Protein AF-A0A1X7SI15-F1 (afdb_monomer_lite)

Structure (mmCIF, N/CA/C/O backbone):
data_AF-A0A1X7SI15-F1
#
_entry.id   AF-A0A1X7SI15-F1
#
loop_
_atom_site.group_PDB
_atom_site.id
_atom_site.type_symbol
_atom_site.label_atom_id
_atom_site.label_alt_id
_atom_site.label_comp_id
_atom_site.label_asym_id
_atom_site.label_entity_id
_atom_site.label_seq_id
_atom_site.pdbx_PDB_ins_code
_atom_site.Cartn_x
_atom_site.Cartn_y
_atom_site.Cartn_z
_atom_site.occupancy
_atom_site.B_iso_or_equiv
_atom_site.auth_seq_id
_atom_site.auth_comp_id
_atom_site.auth_asym_id
_atom_site.auth_atom_id
_atom_site.pdbx_PDB_model_num
ATOM 1 N N . MET A 1 1 ? -15.887 -53.568 22.094 1.00 53.19 1 MET A N 1
ATOM 2 C CA . MET A 1 1 ? -15.795 -52.871 20.794 1.00 53.19 1 MET A CA 1
ATOM 3 C C . MET A 1 1 ? -15.790 -51.381 21.093 1.00 53.19 1 MET A C 1
ATOM 5 O O . MET A 1 1 ? -16.825 -50.857 21.472 1.00 53.19 1 MET A O 1
ATOM 9 N N . VAL A 1 2 ? -14.622 -50.739 21.075 1.00 49.12 2 VAL A N 1
ATOM 10 C CA . VAL A 1 2 ? -14.487 -49.304 21.375 1.00 49.12 2 VAL A CA 1
ATOM 11 C C . VAL A 1 2 ? -14.374 -48.586 20.036 1.00 49.12 2 VAL A C 1
ATOM 13 O O . VAL A 1 2 ? -13.394 -48.786 19.322 1.00 49.12 2 VAL A O 1
ATOM 16 N N . LEU A 1 3 ? -15.400 -47.820 19.658 1.00 54.59 3 LEU A N 1
ATOM 17 C CA . LEU A 1 3 ? -15.343 -46.956 18.481 1.00 54.59 3 LEU A CA 1
ATOM 18 C C . LEU A 1 3 ? -14.453 -45.754 18.817 1.00 54.59 3 LEU A C 1
ATOM 20 O O . LEU A 1 3 ? -14.861 -44.853 19.546 1.00 54.59 3 LEU A O 1
ATOM 24 N N . VAL A 1 4 ? -13.228 -45.752 18.297 1.00 57.69 4 VAL A N 1
ATOM 25 C CA . VAL A 1 4 ? -12.350 -44.580 18.334 1.00 57.69 4 VAL A CA 1
ATOM 26 C C . VAL A 1 4 ? -12.780 -43.663 17.193 1.00 57.69 4 VAL A C 1
ATOM 28 O O . VAL A 1 4 ? -12.435 -43.894 16.035 1.00 57.69 4 VAL A O 1
ATOM 31 N N . ILE A 1 5 ? -13.588 -42.652 17.507 1.00 60.69 5 ILE A N 1
ATOM 32 C CA . ILE A 1 5 ? -13.949 -41.600 16.556 1.00 60.69 5 ILE A CA 1
ATOM 33 C C . ILE A 1 5 ? -12.750 -40.655 16.477 1.00 60.69 5 ILE A C 1
ATOM 35 O O . ILE A 1 5 ? -12.545 -39.810 17.347 1.00 60.69 5 ILE A O 1
ATOM 39 N N . TRP A 1 6 ? -11.925 -40.837 15.449 1.00 54.09 6 TRP A N 1
ATOM 40 C CA . TRP A 1 6 ? -10.871 -39.893 15.102 1.00 54.09 6 TRP A CA 1
ATOM 41 C C . TRP A 1 6 ? -11.526 -38.619 14.568 1.00 54.09 6 TRP A C 1
ATOM 43 O O . TRP A 1 6 ? -11.889 -38.532 13.397 1.00 54.09 6 TRP A O 1
ATOM 53 N N . LEU A 1 7 ? -11.704 -37.628 15.440 1.00 54.78 7 LEU A N 1
ATOM 54 C CA . LEU A 1 7 ? -11.962 -36.261 15.010 1.00 54.78 7 LEU A CA 1
ATOM 55 C C . LEU A 1 7 ? -10.678 -35.764 14.343 1.00 54.78 7 LEU A C 1
ATOM 57 O O . LEU A 1 7 ? -9.715 -35.400 15.017 1.00 54.78 7 LEU A O 1
ATOM 61 N N . LEU A 1 8 ? -10.657 -35.792 13.010 1.00 50.19 8 LEU A N 1
ATOM 62 C CA . LEU A 1 8 ? -9.729 -35.000 12.213 1.00 50.19 8 LEU A CA 1
ATOM 63 C C . LEU A 1 8 ? -10.006 -33.534 12.557 1.00 50.19 8 LEU A C 1
ATOM 65 O O . LEU A 1 8 ? -10.837 -32.880 11.933 1.00 50.19 8 LEU A O 1
ATOM 69 N N . SER A 1 9 ? -9.349 -33.034 13.601 1.00 52.88 9 SER A N 1
ATOM 70 C CA . SER A 1 9 ? -9.156 -31.605 13.780 1.00 52.88 9 SER A CA 1
ATOM 71 C C . SER A 1 9 ? -8.358 -31.162 12.565 1.00 52.88 9 SER A C 1
ATOM 73 O O . SER A 1 9 ? -7.143 -31.367 12.495 1.00 52.88 9 SER A O 1
ATOM 75 N N . ALA A 1 10 ? -9.060 -30.652 11.554 1.00 54.31 10 ALA A N 1
ATOM 76 C CA . ALA A 1 10 ? -8.433 -29.847 10.535 1.00 54.31 10 ALA A CA 1
ATOM 77 C C . ALA A 1 10 ? -7.732 -28.730 11.301 1.00 54.31 10 ALA A C 1
ATOM 79 O O . ALA A 1 10 ? -8.366 -27.821 11.836 1.00 54.31 10 ALA A O 1
ATOM 80 N N . SER A 1 11 ? -6.409 -28.837 11.405 1.00 55.00 11 SER A N 1
ATOM 81 C CA . SER A 1 11 ? -5.576 -27.674 11.640 1.0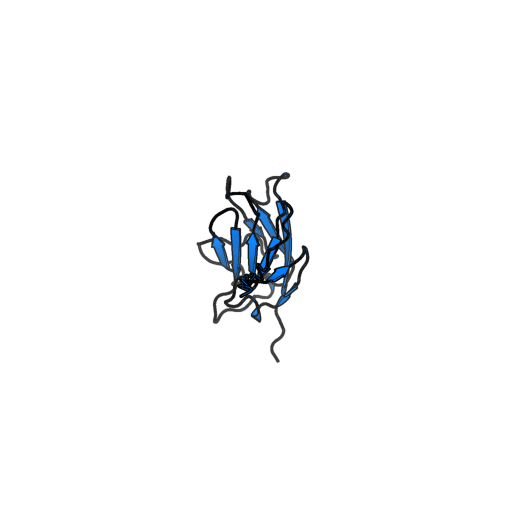0 55.00 11 SER A CA 1
ATOM 82 C C . SER A 1 11 ? -5.729 -26.842 10.378 1.00 55.00 11 SER A C 1
ATOM 84 O O . SER A 1 11 ? -4.902 -26.907 9.472 1.00 55.00 11 SER A O 1
ATOM 86 N N . GLU A 1 12 ? -6.852 -26.135 10.268 1.00 46.03 12 GLU A N 1
ATOM 87 C CA . GLU A 1 12 ? -6.946 -24.970 9.421 1.00 46.03 12 GLU A CA 1
ATOM 88 C C . GLU A 1 12 ? -5.816 -24.088 9.945 1.00 46.03 12 GLU A C 1
ATOM 90 O O . GLU A 1 12 ? -5.934 -23.437 10.985 1.00 46.03 12 GLU A O 1
ATOM 95 N N . VAL A 1 13 ? -4.667 -24.119 9.271 1.00 41.00 13 VAL A N 1
ATOM 96 C CA . VAL A 1 13 ? -3.714 -23.021 9.327 1.00 41.00 13 VAL A CA 1
ATOM 97 C C . VAL A 1 13 ? -4.451 -21.868 8.663 1.00 41.00 13 VAL A C 1
ATOM 99 O O . VAL A 1 13 ? -4.190 -21.497 7.521 1.00 41.00 13 VAL A O 1
ATOM 102 N N . ILE A 1 14 ? -5.446 -21.324 9.361 1.00 48.94 14 ILE A N 1
ATOM 103 C CA . ILE A 1 14 ? -5.933 -20.003 9.073 1.00 48.94 14 ILE A CA 1
ATOM 104 C C . ILE A 1 14 ? -4.700 -19.182 9.395 1.00 48.94 14 ILE A C 1
ATOM 106 O O . ILE A 1 14 ? -4.282 -19.082 10.548 1.00 48.94 14 ILE A O 1
ATOM 110 N N . SER A 1 15 ? -4.053 -18.677 8.351 1.00 51.72 15 SER A N 1
ATOM 111 C CA . SER A 1 15 ? -3.092 -17.586 8.418 1.00 51.72 15 SER A CA 1
ATOM 112 C C . SER A 1 15 ? -3.835 -16.363 8.971 1.00 51.72 15 SER A C 1
ATOM 114 O O . SER A 1 15 ? -4.125 -15.410 8.243 1.00 51.72 15 SER A O 1
ATOM 116 N N . GLN A 1 16 ? -4.321 -16.464 10.206 1.00 64.00 16 GLN A N 1
ATOM 117 C CA . GLN A 1 16 ? -5.307 -15.577 10.773 1.00 64.00 16 GLN A CA 1
ATOM 118 C C . GLN A 1 16 ? -4.508 -14.358 11.180 1.00 64.00 16 GLN A C 1
ATOM 120 O O . GLN A 1 16 ? -3.859 -14.317 12.225 1.00 64.00 16 GLN A O 1
ATOM 125 N N . CYS A 1 17 ? -4.475 -13.398 10.256 1.00 74.69 17 CYS A N 1
ATOM 126 C CA . CYS A 1 17 ? -4.016 -12.051 10.530 1.00 74.69 17 CYS A CA 1
ATOM 127 C C . CYS A 1 17 ? -4.654 -11.587 11.837 1.00 74.69 17 CYS A C 1
ATOM 129 O O . CYS A 1 17 ? -5.783 -12.003 12.118 1.00 74.69 17 CYS A O 1
ATOM 131 N N . PRO A 1 18 ? -3.907 -10.823 12.652 1.00 68.62 18 PRO A N 1
ATOM 132 C CA . PRO A 1 18 ? -4.145 -10.680 14.079 1.00 68.62 18 PRO A CA 1
ATOM 133 C C . PRO A 1 18 ? -5.642 -10.626 14.423 1.00 68.62 18 PRO A C 1
ATOM 135 O O . PRO A 1 18 ? -6.355 -9.786 13.873 1.00 68.62 18 PRO A O 1
ATOM 138 N N . PRO A 1 19 ? -6.131 -11.507 15.320 1.00 58.28 19 PRO A N 1
ATOM 139 C CA . PRO A 1 19 ? -7.556 -11.621 15.644 1.00 58.28 19 PRO A CA 1
ATOM 140 C C . PRO A 1 19 ? -8.119 -10.366 16.332 1.00 58.28 19 PRO A C 1
ATOM 142 O O . PRO A 1 19 ? -9.327 -10.251 16.526 1.00 58.28 19 PRO A O 1
ATOM 145 N N . SER A 1 20 ? -7.253 -9.421 16.708 1.00 53.59 20 SER A N 1
ATOM 146 C CA . SER A 1 20 ? -7.599 -8.175 17.377 1.00 53.59 20 SER A CA 1
ATOM 147 C C . SER A 1 20 ? -7.724 -7.027 16.371 1.00 53.59 20 SER A C 1
ATOM 149 O O . SER A 1 20 ? -6.716 -6.436 15.991 1.00 53.59 20 SER A O 1
ATOM 151 N N . SER A 1 21 ? -8.956 -6.726 15.950 1.00 60.38 21 SER A N 1
ATOM 152 C CA . SER A 1 21 ? -9.454 -5.366 15.648 1.00 60.38 21 SER A CA 1
ATOM 153 C C . SER A 1 21 ? -8.408 -4.336 15.177 1.00 60.38 21 SER A C 1
ATOM 155 O O . SER A 1 21 ? -8.204 -3.313 15.831 1.00 60.38 21 SER A O 1
ATOM 157 N N . GLY A 1 22 ? -7.719 -4.609 14.071 1.00 82.38 22 GLY A N 1
ATOM 158 C CA . GLY A 1 22 ? -6.593 -3.787 13.646 1.00 82.38 22 GLY A CA 1
ATOM 159 C C . GLY A 1 22 ? -6.364 -3.842 12.149 1.00 82.38 22 GLY A C 1
ATOM 160 O O . GLY A 1 22 ? -6.646 -4.845 11.490 1.00 82.38 22 GLY A O 1
ATOM 161 N N . ILE A 1 23 ? -5.858 -2.733 11.619 1.00 92.44 23 ILE A N 1
ATOM 162 C CA . ILE A 1 23 ? -5.347 -2.660 10.257 1.00 92.44 23 ILE A CA 1
ATOM 163 C C . ILE A 1 23 ? -4.079 -3.517 10.153 1.00 92.44 23 ILE A C 1
ATOM 165 O O . ILE A 1 23 ? -3.236 -3.510 11.052 1.00 92.44 23 ILE A O 1
ATOM 169 N N . TYR A 1 24 ? -3.942 -4.279 9.074 1.00 93.25 24 TYR A N 1
ATOM 170 C CA . TYR A 1 24 ? -2.798 -5.162 8.867 1.00 93.25 24 TYR A CA 1
ATOM 171 C C . TYR A 1 24 ? -2.358 -5.173 7.408 1.00 93.25 24 TYR A C 1
ATOM 173 O O . TYR A 1 24 ? -3.140 -4.902 6.494 1.00 93.25 24 TYR A O 1
ATOM 181 N N . LEU A 1 25 ? -1.092 -5.533 7.209 1.00 96.00 25 LEU A N 1
ATOM 182 C CA . LEU A 1 25 ? -0.548 -5.857 5.901 1.00 96.00 25 LEU A CA 1
ATOM 183 C C . LEU A 1 25 ? -0.635 -7.363 5.681 1.00 96.00 25 LEU A C 1
ATOM 185 O O . LEU A 1 25 ? -0.331 -8.141 6.587 1.00 96.00 25 LEU A O 1
ATOM 189 N N . ARG A 1 26 ? -1.005 -7.788 4.477 1.00 95.50 26 ARG A N 1
ATOM 190 C CA . ARG A 1 26 ? -0.983 -9.196 4.077 1.00 95.50 26 ARG A CA 1
ATOM 191 C C . ARG A 1 26 ? -0.364 -9.345 2.706 1.00 95.50 26 ARG A C 1
ATOM 193 O O . ARG A 1 26 ? -0.738 -8.657 1.765 1.00 95.50 26 ARG A O 1
ATOM 200 N N . HIS A 1 27 ? 0.563 -10.276 2.580 1.00 95.94 27 HIS A N 1
ATOM 201 C CA . HIS A 1 27 ? 1.212 -10.582 1.320 1.00 95.94 27 HIS A CA 1
ATOM 202 C C . HIS A 1 27 ? 1.411 -12.089 1.205 1.00 95.94 27 HIS A C 1
ATOM 204 O O . HIS A 1 27 ? 1.929 -12.726 2.120 1.00 95.94 27 HIS A O 1
ATOM 210 N N . ASN A 1 28 ? 0.959 -12.657 0.085 1.00 93.75 28 ASN A N 1
ATOM 211 C CA . ASN A 1 28 ? 1.029 -14.093 -0.196 1.00 93.75 28 ASN A CA 1
ATOM 212 C C . ASN A 1 28 ? 0.515 -14.979 0.963 1.00 93.75 28 ASN A C 1
ATOM 214 O O . ASN A 1 28 ? 1.165 -15.930 1.386 1.00 93.75 28 ASN A O 1
ATOM 218 N N . GLY A 1 29 ? -0.632 -14.608 1.539 1.00 90.56 29 GLY A N 1
ATOM 219 C CA . GLY A 1 29 ? -1.240 -15.310 2.673 1.00 90.56 29 GLY A CA 1
ATOM 220 C C . GLY A 1 29 ? -0.683 -14.920 4.046 1.00 90.56 29 GLY A C 1
ATOM 221 O O . GLY A 1 29 ? -1.441 -14.959 5.011 1.00 90.56 29 GLY A O 1
ATOM 222 N N . THR A 1 30 ? 0.565 -14.459 4.131 1.00 91.44 30 THR A N 1
ATOM 223 C CA . THR A 1 30 ? 1.245 -14.086 5.382 1.00 91.44 30 THR A CA 1
ATOM 224 C C . THR A 1 30 ? 0.916 -12.660 5.805 1.00 91.44 30 THR A C 1
ATOM 226 O O . THR A 1 30 ? 0.835 -11.758 4.974 1.00 91.44 30 THR A O 1
ATOM 229 N N . CYS A 1 31 ? 0.746 -12.445 7.105 1.00 92.06 31 CYS A N 1
ATOM 230 C CA . CYS A 1 31 ? 0.431 -11.143 7.683 1.00 92.06 31 CYS A CA 1
ATOM 231 C C . CYS A 1 31 ? 1.700 -10.498 8.241 1.00 92.06 31 CYS A C 1
ATOM 233 O O . CYS A 1 31 ? 2.555 -11.183 8.802 1.00 92.06 31 CYS A O 1
ATOM 235 N N . TYR A 1 32 ? 1.810 -9.185 8.097 1.00 92.56 32 TYR A N 1
ATOM 236 C CA . TYR A 1 32 ? 3.014 -8.432 8.414 1.00 92.56 32 TYR A CA 1
ATOM 237 C C . TYR A 1 32 ? 2.691 -7.276 9.367 1.00 92.56 32 TYR A C 1
ATOM 239 O O . TYR A 1 32 ? 1.634 -6.648 9.230 1.00 92.56 32 TYR A O 1
ATOM 247 N N . PRO A 1 33 ? 3.578 -6.982 10.336 1.00 91.19 33 PRO A N 1
ATOM 248 C CA . PRO A 1 33 ? 3.400 -5.851 11.236 1.00 91.19 33 PRO A CA 1
ATOM 249 C C . PRO A 1 33 ? 3.589 -4.514 10.507 1.00 91.19 33 PRO A C 1
ATOM 251 O O . PRO A 1 33 ? 4.138 -4.447 9.402 1.00 91.19 33 PRO A O 1
ATOM 254 N N . ASN A 1 34 ? 3.168 -3.435 11.164 1.00 94.75 34 ASN A N 1
ATOM 255 C CA . ASN A 1 34 ? 3.428 -2.069 10.721 1.00 94.75 34 ASN A CA 1
ATOM 256 C C . ASN A 1 34 ? 4.936 -1.831 10.520 1.00 94.75 34 ASN A C 1
ATOM 258 O O . ASN A 1 34 ? 5.744 -2.231 11.357 1.00 94.75 34 ASN A O 1
ATOM 262 N N . GLY A 1 35 ? 5.308 -1.168 9.428 1.00 94.75 35 GLY A N 1
ATOM 263 C CA . GLY A 1 35 ? 6.698 -0.845 9.117 1.00 94.75 35 GLY A CA 1
ATOM 264 C C . GLY A 1 35 ? 7.453 -1.934 8.347 1.00 94.75 35 GLY A C 1
ATOM 265 O O . GLY A 1 35 ? 8.674 -1.861 8.240 1.00 94.75 35 GLY A O 1
ATOM 266 N N . SER A 1 36 ? 6.764 -2.958 7.835 1.00 96.56 36 SER A N 1
ATOM 267 C CA . SER A 1 36 ? 7.406 -4.079 7.130 1.00 96.56 36 SER A CA 1
ATOM 268 C C . SER A 1 36 ? 7.961 -3.691 5.755 1.00 96.56 36 SER A C 1
ATOM 270 O O . SER A 1 36 ? 7.454 -2.777 5.107 1.00 96.56 36 SER A O 1
ATOM 272 N N . TYR A 1 37 ? 8.982 -4.422 5.298 1.00 97.62 37 TYR A N 1
ATOM 273 C CA . TYR A 1 37 ? 9.734 -4.144 4.071 1.00 97.62 37 TYR A CA 1
ATOM 274 C C . TYR A 1 37 ? 9.402 -5.147 2.965 1.00 97.62 37 TYR A C 1
ATOM 276 O O . TYR A 1 37 ? 9.427 -6.358 3.190 1.00 97.62 37 TYR A O 1
ATOM 284 N N . PHE A 1 38 ? 9.165 -4.642 1.757 1.00 97.88 38 PHE A N 1
ATOM 285 C CA . PHE A 1 38 ? 8.801 -5.428 0.585 1.00 97.88 38 PHE A CA 1
ATOM 286 C C . PHE A 1 38 ? 9.646 -4.989 -0.614 1.00 97.88 38 PHE A C 1
ATOM 288 O O . PHE A 1 38 ? 9.531 -3.847 -1.059 1.00 97.88 38 PHE A O 1
ATOM 295 N N . PRO A 1 39 ? 10.505 -5.858 -1.165 1.00 96.62 39 PRO A N 1
ATOM 296 C CA . PRO A 1 39 ? 11.182 -5.529 -2.408 1.00 96.62 39 PRO A CA 1
ATOM 297 C C . PRO A 1 39 ? 10.169 -5.473 -3.565 1.00 96.62 39 PRO A C 1
ATOM 299 O O . PRO A 1 39 ? 9.226 -6.260 -3.620 1.00 96.62 39 PRO A O 1
ATOM 302 N N . ASP A 1 40 ? 10.384 -4.585 -4.536 1.00 95.69 40 ASP A N 1
ATOM 303 C CA . ASP A 1 40 ? 9.515 -4.394 -5.710 1.00 95.69 40 ASP A CA 1
ATOM 304 C C . ASP A 1 40 ? 9.183 -5.709 -6.436 1.00 95.69 40 ASP A C 1
ATOM 306 O O . ASP A 1 40 ? 8.098 -5.886 -6.988 1.00 95.69 40 ASP A O 1
ATOM 310 N N . ASN A 1 41 ? 10.130 -6.647 -6.445 1.00 95.44 41 ASN A N 1
ATOM 311 C CA . ASN A 1 41 ? 9.980 -7.940 -7.089 1.00 95.44 41 ASN A CA 1
ATOM 312 C C . ASN A 1 41 ? 9.074 -8.917 -6.325 1.00 95.44 41 ASN A C 1
ATOM 314 O O . ASN A 1 41 ? 8.573 -9.839 -6.961 1.00 95.44 41 ASN A O 1
ATOM 318 N N . SER A 1 42 ? 8.846 -8.744 -5.017 1.00 96.38 42 SER A N 1
ATOM 319 C CA . SER A 1 42 ? 7.878 -9.572 -4.286 1.00 96.38 42 SER A CA 1
ATOM 320 C C . SER A 1 42 ? 6.453 -9.133 -4.585 1.00 96.38 42 SER A C 1
ATOM 322 O O . SER A 1 42 ? 5.573 -9.981 -4.679 1.00 96.38 42 SER A O 1
ATOM 324 N N . ILE A 1 43 ? 6.233 -7.831 -4.807 1.00 97.19 43 ILE A N 1
ATOM 325 C CA . ILE A 1 43 ? 4.900 -7.282 -5.088 1.00 97.19 43 ILE A CA 1
ATOM 326 C C . ILE A 1 43 ? 4.534 -7.226 -6.584 1.00 97.19 43 ILE A C 1
ATOM 328 O O . ILE A 1 43 ? 3.575 -6.566 -6.991 1.00 97.19 43 ILE A O 1
ATOM 332 N N . ARG A 1 44 ? 5.336 -7.891 -7.423 1.00 96.38 44 ARG A N 1
ATOM 333 C CA . ARG A 1 44 ? 5.203 -7.912 -8.881 1.00 96.38 44 ARG A CA 1
ATOM 334 C C . ARG A 1 44 ? 5.043 -9.354 -9.386 1.00 96.38 44 ARG A C 1
ATOM 336 O O . ARG A 1 44 ? 6.051 -10.052 -9.488 1.00 96.38 44 ARG A O 1
ATOM 343 N N . PRO A 1 45 ? 3.838 -9.808 -9.776 1.00 94.00 45 PRO A N 1
ATOM 344 C CA . PRO A 1 45 ? 2.540 -9.124 -9.699 1.00 94.00 45 PRO A CA 1
ATOM 345 C C . PRO A 1 45 ? 1.791 -9.356 -8.376 1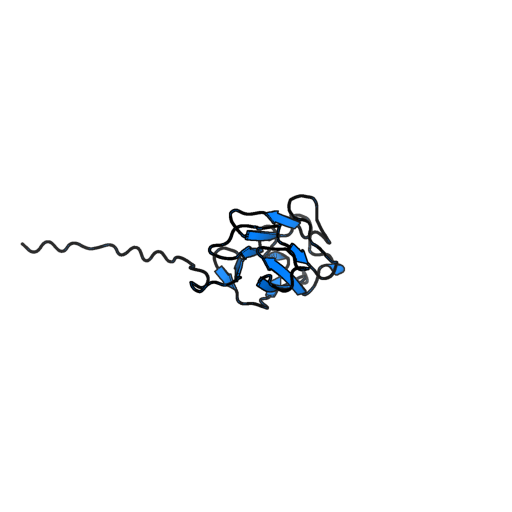.00 94.00 45 PRO A C 1
ATOM 347 O O . PRO A 1 45 ? 0.663 -8.898 -8.237 1.00 94.00 45 PRO A O 1
ATOM 350 N N . THR A 1 46 ? 2.358 -10.116 -7.434 1.00 97.25 46 THR A N 1
ATOM 351 C CA . THR A 1 46 ? 1.642 -10.569 -6.233 1.00 97.25 46 THR A CA 1
ATOM 352 C C . THR A 1 46 ? 1.298 -9.393 -5.313 1.00 97.25 46 THR A C 1
ATOM 354 O O . THR A 1 46 ? 2.209 -8.795 -4.758 1.00 97.25 46 THR A O 1
ATOM 357 N N . PRO A 1 47 ? 0.026 -9.055 -5.063 1.00 97.69 47 PRO A N 1
ATOM 358 C CA . PRO A 1 47 ? -0.283 -7.826 -4.339 1.00 97.69 47 PRO A CA 1
ATOM 359 C C . PRO A 1 47 ? 0.144 -7.824 -2.866 1.00 97.6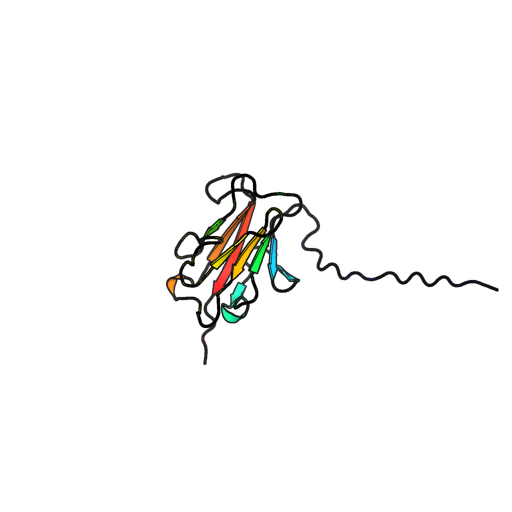9 47 PRO A C 1
ATOM 361 O O . PRO A 1 47 ? 0.140 -8.853 -2.182 1.00 97.69 47 PRO A O 1
ATOM 364 N N . LEU A 1 48 ? 0.486 -6.638 -2.369 1.00 98.31 48 LEU A N 1
ATOM 365 C CA . LEU A 1 48 ? 0.551 -6.311 -0.950 1.00 98.31 48 LEU A CA 1
ATOM 366 C C . LEU A 1 48 ? -0.794 -5.717 -0.539 1.00 98.31 48 LEU A C 1
ATOM 368 O O . LEU A 1 48 ? -1.163 -4.623 -0.959 1.00 98.31 48 LEU A O 1
ATOM 372 N N . GLN A 1 49 ? -1.528 -6.450 0.282 1.00 97.19 49 GLN A N 1
ATOM 373 C CA . GLN A 1 49 ? -2.837 -6.055 0.776 1.00 97.19 49 GLN A CA 1
ATOM 374 C C . GLN A 1 49 ? -2.686 -5.249 2.060 1.00 97.19 49 GLN A C 1
ATOM 376 O O . GLN A 1 49 ? -1.875 -5.583 2.923 1.00 97.19 49 GLN A O 1
ATOM 381 N N . CYS A 1 50 ? -3.517 -4.232 2.205 1.00 96.56 50 CYS A N 1
ATOM 382 C CA . CYS A 1 50 ? -3.798 -3.547 3.449 1.00 96.56 50 CYS A CA 1
ATOM 383 C C . CYS A 1 50 ? -5.282 -3.731 3.734 1.00 96.56 50 CYS A C 1
ATOM 385 O O . CYS A 1 50 ? -6.120 -3.419 2.888 1.00 96.56 50 CYS A O 1
ATOM 387 N N . ALA A 1 51 ? -5.612 -4.279 4.896 1.00 94.12 51 ALA A N 1
ATOM 388 C CA . ALA A 1 51 ? -6.988 -4.614 5.220 1.00 94.12 51 ALA A CA 1
ATOM 389 C C . ALA A 1 51 ? -7.317 -4.311 6.678 1.00 94.12 51 ALA A C 1
ATOM 391 O O . ALA A 1 51 ? -6.447 -4.323 7.548 1.00 94.12 51 ALA A O 1
ATOM 392 N N . LEU A 1 52 ? -8.599 -4.064 6.930 1.00 92.88 52 LEU A N 1
ATOM 393 C CA . LEU A 1 52 ? -9.165 -3.833 8.250 1.00 92.88 52 LEU A CA 1
ATOM 394 C C . LEU A 1 52 ? -10.308 -4.830 8.479 1.00 92.88 52 LEU A C 1
ATOM 396 O O . LEU A 1 52 ? -11.324 -4.806 7.783 1.00 92.88 52 LEU A O 1
ATOM 400 N N . LEU A 1 53 ? -10.128 -5.744 9.438 1.00 88.56 53 LEU A N 1
ATOM 401 C CA . LEU A 1 53 ? -11.129 -6.770 9.748 1.00 88.56 53 LEU A CA 1
ATOM 402 C C . LEU A 1 53 ? -12.405 -6.146 10.325 1.00 88.56 53 LEU A C 1
ATOM 404 O O . LEU A 1 53 ? -12.341 -5.256 11.168 1.00 88.56 53 LEU A O 1
ATOM 408 N N . GLY A 1 54 ? -13.564 -6.659 9.904 1.00 85.94 54 GLY A N 1
ATOM 409 C CA . GLY A 1 54 ? -14.869 -6.249 10.437 1.00 85.94 54 GLY A CA 1
ATOM 410 C C . GLY A 1 54 ? -15.358 -4.875 9.968 1.00 85.94 54 GLY A C 1
ATOM 411 O O . GLY A 1 54 ? -16.392 -4.418 10.445 1.00 85.94 54 GLY A O 1
ATOM 412 N N . ALA A 1 55 ? -14.650 -4.234 9.035 1.00 89.06 55 ALA A N 1
ATOM 413 C CA . ALA A 1 55 ? -15.029 -2.951 8.460 1.00 89.06 55 ALA A CA 1
ATOM 414 C C . ALA A 1 55 ? -15.306 -3.062 6.953 1.00 89.06 55 ALA A C 1
ATOM 416 O O . ALA A 1 55 ? -14.804 -3.947 6.256 1.00 89.06 55 ALA A O 1
ATOM 417 N N . THR A 1 56 ? -16.085 -2.114 6.446 1.00 91.00 56 THR A N 1
ATOM 418 C CA . THR A 1 56 ? -16.287 -1.846 5.017 1.00 91.00 56 THR A CA 1
ATOM 419 C C . THR A 1 56 ? -15.710 -0.475 4.687 1.00 91.00 56 THR A C 1
ATOM 421 O O . THR A 1 56 ? -15.642 0.373 5.574 1.00 91.00 56 THR A O 1
ATOM 424 N N . LEU A 1 57 ? -15.316 -0.235 3.434 1.00 89.31 57 LEU A N 1
ATOM 425 C CA . LEU A 1 57 ? -14.887 1.100 2.995 1.00 89.31 57 LEU A CA 1
ATOM 426 C C . LEU A 1 57 ? -16.046 2.084 3.197 1.00 89.31 57 LEU A C 1
ATOM 428 O O . LEU A 1 57 ? -17.128 1.881 2.647 1.00 89.31 57 LEU A O 1
ATOM 432 N N . ASN A 1 58 ? -15.845 3.111 4.020 1.00 75.44 58 ASN A N 1
ATOM 433 C CA . ASN A 1 58 ? -16.895 4.041 4.433 1.00 75.44 58 ASN A CA 1
ATOM 434 C C . ASN A 1 58 ? -16.480 5.470 4.084 1.00 75.44 58 ASN A C 1
ATOM 436 O O . ASN A 1 58 ? -16.093 6.243 4.951 1.00 75.44 58 ASN A O 1
ATOM 440 N N . GLY A 1 59 ? -16.493 5.791 2.791 1.00 66.94 59 GLY A N 1
ATOM 441 C CA . GLY A 1 59 ? -15.947 7.047 2.263 1.00 66.94 59 GLY A CA 1
ATOM 442 C C . GLY A 1 59 ? -14.622 6.878 1.519 1.00 66.94 59 GLY A C 1
ATOM 443 O O . GLY A 1 59 ? -14.149 7.829 0.911 1.00 66.94 59 GLY A O 1
ATOM 444 N N . GLY A 1 60 ? -14.067 5.662 1.496 1.00 83.19 60 GLY A N 1
ATOM 445 C CA . GLY A 1 60 ? -12.951 5.286 0.636 1.00 83.19 60 GLY A CA 1
ATOM 446 C C . GLY A 1 60 ? -11.865 4.542 1.396 1.00 83.19 60 GLY A C 1
ATOM 447 O O . GLY A 1 60 ? -12.129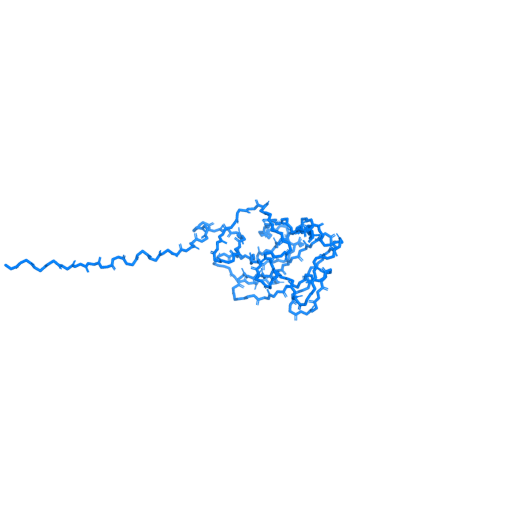 3.735 2.273 1.00 83.19 60 GLY A O 1
ATOM 448 N N . GLY A 1 61 ? -10.632 4.792 1.011 1.00 92.81 61 GLY A N 1
ATOM 449 C CA . GLY A 1 61 ? -9.419 4.215 1.557 1.00 92.81 61 GLY A CA 1
ATOM 450 C C . GLY A 1 61 ? -8.291 4.687 0.660 1.00 92.81 61 GLY A C 1
ATOM 451 O O . GLY A 1 61 ? -8.529 5.062 -0.492 1.00 92.81 61 GLY A O 1
ATOM 452 N N . GLN A 1 62 ? -7.067 4.714 1.166 1.00 96.75 62 GLN A N 1
ATOM 453 C CA . GLN A 1 62 ? -6.000 5.330 0.393 1.00 96.75 62 GLN A CA 1
ATOM 454 C C . GLN A 1 62 ? -4.652 4.686 0.645 1.00 96.75 62 GLN A C 1
ATOM 456 O O . GLN A 1 62 ? -4.264 4.463 1.788 1.00 96.75 62 GLN A O 1
ATOM 461 N N . TRP A 1 63 ? -3.914 4.472 -0.440 1.00 98.00 63 TRP A N 1
ATOM 462 C CA . TRP A 1 63 ? -2.474 4.286 -0.406 1.00 98.00 63 TRP A CA 1
ATOM 463 C C . TRP A 1 63 ? -1.789 5.582 -0.838 1.00 98.00 63 TRP A C 1
ATOM 465 O O . TRP A 1 63 ? -2.102 6.145 -1.886 1.00 98.00 63 TRP A O 1
ATOM 475 N N . ILE A 1 64 ? -0.840 6.054 -0.039 1.00 98.19 64 ILE A N 1
ATOM 476 C CA . ILE A 1 64 ? 0.019 7.197 -0.351 1.00 98.19 64 ILE A CA 1
ATOM 477 C C . ILE A 1 64 ? 1.456 6.699 -0.335 1.00 98.19 64 ILE A C 1
ATOM 479 O O . ILE A 1 64 ? 1.931 6.238 0.700 1.00 98.19 64 ILE A O 1
ATOM 483 N N . GLY A 1 65 ? 2.123 6.762 -1.482 1.00 97.88 65 GLY A N 1
ATOM 484 C CA . GLY A 1 65 ? 3.544 6.472 -1.613 1.00 97.88 65 GLY A CA 1
ATOM 485 C C . GLY A 1 65 ? 4.412 7.730 -1.528 1.00 97.88 65 GLY A C 1
ATOM 486 O O . GLY A 1 65 ? 3.894 8.835 -1.330 1.00 97.88 65 GLY A O 1
ATOM 487 N N . PRO A 1 66 ? 5.729 7.585 -1.742 1.00 97.62 66 PRO A N 1
ATOM 488 C CA . PRO A 1 66 ? 6.671 8.705 -1.720 1.00 97.62 66 PRO A CA 1
ATOM 489 C C . PRO A 1 66 ? 6.348 9.785 -2.766 1.00 97.62 66 PRO A C 1
ATOM 491 O O . PRO A 1 66 ? 6.463 10.972 -2.477 1.00 97.62 66 PRO A O 1
ATOM 494 N N . ASN A 1 67 ? 5.847 9.384 -3.940 1.00 97.81 67 ASN A N 1
ATOM 495 C CA . ASN A 1 67 ? 5.392 10.287 -5.004 1.00 97.81 67 ASN A CA 1
ATOM 496 C C . ASN A 1 67 ? 3.885 10.631 -4.926 1.00 97.81 67 ASN A C 1
ATOM 498 O O . ASN A 1 67 ? 3.254 10.963 -5.931 1.00 97.81 67 ASN A O 1
ATOM 502 N N . GLY A 1 68 ? 3.269 10.508 -3.748 1.00 97.56 68 GLY A N 1
ATOM 503 C CA . GLY A 1 68 ? 1.864 10.850 -3.515 1.00 97.56 68 GLY A CA 1
ATOM 504 C C . GLY A 1 68 ? 0.889 9.678 -3.650 1.00 97.56 68 GLY A C 1
ATOM 505 O O . GLY A 1 68 ? 1.257 8.509 -3.533 1.00 97.56 68 GLY A O 1
ATOM 506 N N . THR A 1 69 ? -0.395 9.993 -3.834 1.00 97.25 69 THR A N 1
ATOM 507 C CA . THR A 1 69 ? -1.482 9.001 -3.858 1.00 97.25 69 THR A CA 1
ATOM 508 C C . THR A 1 69 ? -1.271 7.959 -4.956 1.00 97.25 69 THR A C 1
ATOM 510 O O . THR A 1 69 ? -0.997 8.303 -6.107 1.00 97.25 69 THR A O 1
ATOM 513 N N . VAL A 1 70 ? -1.440 6.684 -4.607 1.00 97.69 70 VAL A N 1
ATOM 514 C CA . VAL A 1 70 ? -1.516 5.578 -5.565 1.00 97.69 70 VAL A CA 1
ATOM 515 C C . VAL A 1 70 ? -2.982 5.415 -5.967 1.00 97.69 70 VAL A C 1
ATOM 517 O O . VAL A 1 70 ? -3.806 5.119 -5.100 1.00 97.69 70 VAL A O 1
ATOM 520 N N . PRO A 1 71 ? -3.346 5.620 -7.242 1.00 95.69 71 PRO A N 1
ATOM 521 C CA . PRO A 1 71 ? -4.739 5.540 -7.649 1.00 95.69 71 PRO A CA 1
ATOM 522 C C . PRO A 1 71 ? -5.219 4.082 -7.641 1.00 95.69 71 PRO A C 1
ATOM 524 O O . PRO A 1 71 ? -4.534 3.190 -8.151 1.00 95.69 71 PRO A O 1
ATOM 527 N N . CYS A 1 72 ? -6.389 3.845 -7.046 1.00 94.94 72 CYS A N 1
ATOM 528 C CA . CYS A 1 72 ? -7.038 2.536 -7.029 1.00 94.94 72 CYS A CA 1
ATOM 529 C C . CYS A 1 72 ? -7.966 2.390 -8.237 1.00 94.94 72 CYS A C 1
ATOM 531 O O . CYS A 1 72 ? -8.668 3.332 -8.592 1.00 94.94 72 CYS A O 1
ATOM 533 N N . ASP A 1 73 ? -7.928 1.225 -8.883 1.00 93.81 73 ASP A N 1
ATOM 534 C CA . ASP A 1 73 ? -8.793 0.814 -10.000 1.00 93.81 73 ASP A CA 1
ATOM 535 C C . ASP A 1 73 ? -8.680 1.658 -11.291 1.00 93.81 73 ASP A C 1
ATOM 537 O O . ASP A 1 73 ? -9.288 1.328 -12.309 1.00 93.81 73 ASP A O 1
ATOM 541 N N . SER A 1 74 ? -7.853 2.709 -11.303 1.00 88.88 74 SER A N 1
ATOM 542 C CA . SER A 1 74 ? -7.593 3.533 -12.487 1.00 88.88 74 SER A CA 1
ATOM 543 C C . SER A 1 74 ? -6.148 4.044 -12.536 1.00 88.88 74 SER A C 1
ATOM 545 O O . SER A 1 74 ? -5.794 5.022 -11.881 1.00 88.88 74 SER A O 1
ATOM 547 N N . GLY A 1 75 ? -5.304 3.434 -13.367 1.00 94.69 75 GLY A N 1
ATOM 548 C CA . GLY A 1 75 ? -3.946 3.924 -13.625 1.00 94.69 75 GLY A CA 1
ATOM 549 C C . GLY A 1 75 ? -2.905 3.481 -12.595 1.00 94.69 75 GLY A C 1
ATOM 550 O O . GLY A 1 75 ? -3.028 2.427 -11.980 1.00 94.69 75 GLY A O 1
ATOM 551 N N . ASN A 1 76 ? -1.816 4.245 -12.486 1.00 96.19 76 ASN A N 1
ATOM 552 C CA . ASN A 1 76 ? -0.690 3.953 -11.599 1.00 96.19 76 ASN A CA 1
ATOM 553 C C . ASN A 1 76 ? 0.032 5.244 -11.183 1.00 96.19 76 ASN A C 1
ATOM 555 O O . ASN A 1 76 ? -0.096 6.264 -11.858 1.00 96.19 76 ASN A O 1
ATOM 559 N N . ASN A 1 77 ? 0.814 5.180 -10.106 1.00 97.19 77 ASN A N 1
ATOM 560 C CA . ASN A 1 77 ? 1.772 6.215 -9.723 1.00 97.19 77 ASN A CA 1
ATOM 561 C C . ASN A 1 77 ? 3.152 5.566 -9.550 1.00 97.19 77 ASN A C 1
ATOM 563 O O . ASN A 1 77 ? 3.307 4.626 -8.772 1.00 97.19 77 ASN A O 1
ATOM 567 N N . VAL A 1 78 ? 4.136 6.018 -10.331 1.00 96.44 78 VAL A N 1
ATOM 568 C CA . VAL A 1 78 ? 5.475 5.407 -10.430 1.00 96.44 78 VAL A CA 1
ATOM 569 C C . VAL A 1 78 ? 5.427 3.878 -10.635 1.00 96.44 78 VAL A C 1
ATOM 571 O O . VAL A 1 78 ? 6.156 3.118 -9.997 1.00 96.44 78 VAL A O 1
ATOM 574 N N . ASN A 1 79 ? 4.550 3.412 -11.531 1.00 96.62 79 ASN A N 1
ATOM 575 C CA . ASN A 1 79 ? 4.277 1.997 -11.833 1.00 96.62 79 ASN A CA 1
ATOM 576 C C . ASN A 1 79 ? 3.589 1.183 -10.724 1.00 96.62 79 ASN A C 1
ATOM 578 O O . ASN A 1 79 ? 3.278 0.012 -10.954 1.00 96.62 79 ASN A O 1
ATOM 582 N N . VAL A 1 80 ? 3.299 1.775 -9.564 1.00 97.81 80 VAL A N 1
ATOM 583 C CA . VAL A 1 80 ? 2.504 1.129 -8.514 1.00 97.81 80 VAL A CA 1
ATOM 584 C C . VAL A 1 80 ? 1.025 1.362 -8.785 1.00 97.81 80 VAL A C 1
ATOM 586 O O . VAL A 1 80 ? 0.591 2.489 -9.027 1.00 97.81 80 VAL A O 1
ATOM 589 N N . GLN A 1 81 ? 0.254 0.284 -8.760 1.00 96.94 81 GLN A N 1
ATOM 590 C CA . GLN A 1 81 ? -1.193 0.276 -8.945 1.00 96.94 81 GLN A CA 1
ATOM 591 C C . GLN A 1 81 ? -1.869 -0.112 -7.646 1.00 96.94 81 GLN A C 1
ATOM 593 O O . GLN A 1 81 ? -1.320 -0.912 -6.890 1.00 96.94 81 GLN A O 1
ATOM 598 N N . CYS A 1 82 ? -3.060 0.429 -7.408 1.00 97.56 82 CYS A N 1
ATOM 599 C CA . CYS A 1 82 ? -3.927 -0.010 -6.328 1.00 97.56 82 CYS A CA 1
ATOM 600 C C . CYS A 1 82 ? -5.183 -0.693 -6.893 1.00 97.56 82 CYS A C 1
ATOM 602 O O . CYS A 1 82 ? -5.653 -0.358 -7.978 1.00 97.56 82 CYS A O 1
ATOM 604 N N . THR A 1 83 ? -5.728 -1.651 -6.149 1.00 96.81 83 THR A N 1
ATOM 605 C CA . THR A 1 83 ? -7.021 -2.296 -6.419 1.00 96.81 83 THR A CA 1
ATOM 606 C C . THR A 1 83 ? -7.872 -2.332 -5.165 1.00 96.81 83 THR A C 1
ATOM 608 O O . THR A 1 83 ? -7.353 -2.534 -4.059 1.00 96.81 83 THR A O 1
ATOM 611 N N . THR A 1 84 ? -9.177 -2.172 -5.352 1.00 95.88 84 THR A N 1
ATOM 612 C CA . THR A 1 84 ? -10.158 -2.261 -4.273 1.00 95.88 84 THR A CA 1
ATOM 613 C C . THR A 1 84 ? -10.648 -3.698 -4.103 1.00 95.88 84 THR A C 1
ATOM 615 O O . THR A 1 84 ? -11.132 -4.328 -5.042 1.00 95.88 84 THR A O 1
ATOM 618 N N . GLY A 1 85 ? -10.499 -4.240 -2.893 1.00 92.19 85 GLY A N 1
ATOM 619 C CA . GLY A 1 85 ? -10.986 -5.567 -2.523 1.00 92.19 85 GLY A CA 1
ATOM 620 C C . GLY A 1 85 ? -12.385 -5.545 -1.904 1.00 92.19 85 GLY A C 1
ATOM 621 O O . GLY A 1 85 ? -13.033 -4.509 -1.788 1.00 92.19 85 GLY A O 1
ATOM 622 N N . LEU A 1 86 ? -12.847 -6.715 -1.457 1.00 89.69 86 LEU A N 1
ATOM 623 C CA . LEU A 1 86 ? -14.065 -6.826 -0.650 1.00 89.69 86 LEU A CA 1
ATOM 624 C C . LEU A 1 86 ? -13.809 -6.376 0.798 1.00 89.69 86 LEU A C 1
ATOM 626 O O . LEU A 1 86 ? -12.745 -6.643 1.360 1.00 89.69 86 LEU A O 1
ATOM 630 N N . GLY A 1 87 ? -14.817 -5.755 1.420 1.00 91.38 87 GLY A N 1
ATOM 631 C CA . GLY A 1 87 ? -14.687 -5.160 2.755 1.00 91.38 87 GLY A CA 1
ATOM 632 C C . GLY A 1 87 ? -13.761 -3.940 2.748 1.00 91.38 87 GLY A C 1
ATOM 633 O O . GLY A 1 87 ? -13.560 -3.315 1.713 1.00 91.38 87 GLY A O 1
ATOM 634 N N . ALA A 1 88 ? -13.196 -3.579 3.899 1.00 94.12 88 ALA A N 1
ATOM 635 C CA . ALA A 1 88 ? -12.145 -2.568 3.987 1.00 94.12 88 ALA A CA 1
ATOM 636 C C . ALA A 1 88 ? -10.788 -3.180 3.599 1.00 94.12 88 ALA A C 1
ATOM 638 O O . ALA A 1 88 ? -10.022 -3.606 4.465 1.00 94.12 88 ALA A O 1
ATOM 639 N N . ASN A 1 89 ? -10.514 -3.275 2.295 1.00 95.25 89 ASN A N 1
ATOM 640 C CA . ASN A 1 89 ? -9.281 -3.851 1.755 1.00 95.25 89 ASN A CA 1
ATOM 641 C C . ASN A 1 89 ? -8.818 -3.096 0.505 1.00 95.25 89 ASN A C 1
ATOM 643 O O . ASN A 1 89 ? -9.568 -2.997 -0.464 1.00 95.25 89 ASN A O 1
ATOM 647 N N . LEU A 1 90 ? -7.568 -2.634 0.517 1.00 97.38 90 LEU A N 1
ATOM 648 C CA . LEU A 1 90 ? -6.882 -2.070 -0.641 1.00 97.38 90 LEU A CA 1
ATOM 649 C C . LEU A 1 90 ? -5.545 -2.763 -0.854 1.00 97.38 90 LEU A C 1
ATOM 651 O O . LEU A 1 90 ? -4.746 -2.897 0.073 1.00 97.38 90 LEU A O 1
ATOM 655 N N . SER A 1 91 ? -5.256 -3.138 -2.093 1.00 97.69 91 SER A N 1
ATOM 656 C CA . SER A 1 91 ? -4.028 -3.854 -2.434 1.00 97.69 91 SER A CA 1
ATOM 657 C C . SER A 1 91 ? -3.176 -3.068 -3.416 1.00 97.69 91 SER A C 1
ATOM 659 O O . SER A 1 91 ? -3.697 -2.617 -4.431 1.00 97.69 91 SER A O 1
ATOM 661 N N . VAL A 1 92 ? -1.874 -2.951 -3.147 1.00 98.31 92 VAL A N 1
ATOM 662 C CA . VAL A 1 92 ? -0.896 -2.371 -4.077 1.00 98.31 92 VAL A CA 1
ATOM 663 C C . VAL A 1 92 ? -0.023 -3.435 -4.720 1.00 98.31 92 VAL A C 1
ATOM 665 O O . VAL A 1 92 ? 0.340 -4.428 -4.094 1.00 98.31 92 VAL A O 1
ATOM 668 N N . PHE A 1 93 ? 0.318 -3.231 -5.985 1.00 98.12 93 PHE A N 1
ATOM 669 C CA . PHE A 1 93 ? 1.158 -4.136 -6.762 1.00 98.12 93 PHE A CA 1
ATOM 670 C C . PHE A 1 93 ? 1.809 -3.391 -7.925 1.00 98.12 93 PHE A C 1
ATOM 672 O O . PHE A 1 93 ? 1.446 -2.259 -8.249 1.00 98.12 93 PHE A O 1
ATOM 679 N N . ILE A 1 94 ? 2.776 -4.037 -8.566 1.00 97.62 94 ILE A N 1
ATOM 680 C CA . ILE A 1 94 ? 3.397 -3.544 -9.796 1.00 97.62 94 ILE A CA 1
ATOM 681 C C . ILE A 1 94 ? 3.056 -4.525 -10.911 1.00 97.62 94 ILE A C 1
ATOM 683 O O . ILE A 1 94 ? 3.230 -5.734 -10.755 1.00 97.62 94 ILE A O 1
ATOM 687 N N . ASN A 1 95 ? 2.595 -4.015 -12.049 1.00 95.62 95 ASN A N 1
ATOM 688 C CA . ASN A 1 95 ? 2.302 -4.850 -13.208 1.00 95.62 95 ASN A CA 1
ATOM 689 C C . ASN A 1 95 ? 3.577 -5.149 -14.014 1.00 95.62 95 ASN A C 1
ATOM 691 O O . ASN A 1 95 ? 4.253 -4.208 -14.430 1.00 95.62 95 ASN A O 1
ATOM 695 N N . PRO A 1 96 ? 3.917 -6.424 -14.285 1.00 94.19 96 PRO A N 1
ATOM 696 C CA . PRO A 1 96 ? 4.937 -6.761 -15.273 1.00 94.19 96 PRO A CA 1
ATOM 697 C C . PRO A 1 96 ? 4.582 -6.187 -16.660 1.00 94.19 96 PRO A C 1
ATOM 699 O O . PRO A 1 96 ? 3.404 -6.162 -17.014 1.00 94.19 96 PRO A O 1
ATOM 702 N N . PRO A 1 97 ? 5.567 -5.764 -17.472 1.00 94.31 97 PRO A N 1
ATOM 703 C CA . PRO A 1 97 ? 7.012 -5.821 -17.236 1.00 94.31 97 PRO A CA 1
ATOM 704 C C . PRO A 1 97 ? 7.572 -4.617 -16.450 1.00 94.31 97 PRO A C 1
ATOM 706 O O . PRO A 1 97 ? 8.791 -4.490 -16.344 1.00 94.31 97 PRO A O 1
ATOM 709 N N . SER A 1 98 ? 6.721 -3.734 -15.915 1.00 94.25 98 SER A N 1
ATOM 710 C CA . SER A 1 98 ? 7.140 -2.523 -15.201 1.00 94.25 98 SER A CA 1
ATOM 711 C C . SER A 1 98 ? 7.784 -2.823 -13.849 1.00 94.25 98 SER A C 1
ATOM 713 O O . SER A 1 98 ? 7.582 -3.880 -13.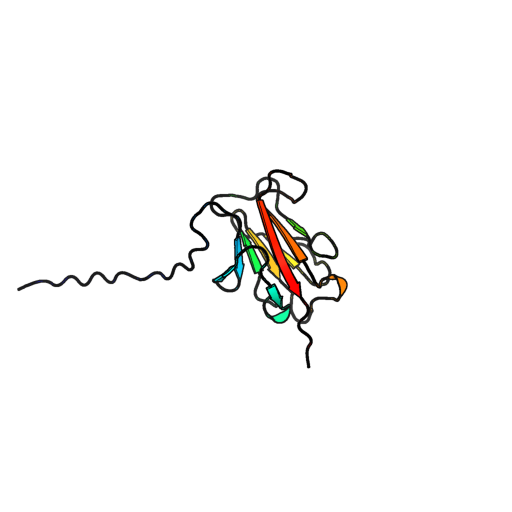248 1.00 94.25 98 SER A O 1
ATOM 715 N N . TYR A 1 99 ? 8.551 -1.852 -13.354 1.00 94.31 99 TYR A N 1
ATOM 716 C CA . TYR A 1 99 ? 9.303 -1.918 -12.101 1.00 94.31 99 TYR A CA 1
ATOM 717 C C . TYR A 1 99 ? 9.089 -0.658 -11.280 1.00 94.31 99 TYR A C 1
ATOM 719 O O . TYR A 1 99 ? 8.658 0.359 -11.822 1.00 94.31 99 TYR A O 1
ATOM 727 N N . LEU A 1 100 ? 9.406 -0.715 -9.988 1.00 96.12 100 LEU A N 1
ATOM 728 C CA . LEU A 1 100 ? 9.320 0.466 -9.139 1.00 96.12 100 LEU A CA 1
ATOM 729 C C . LEU A 1 100 ? 10.284 1.530 -9.673 1.00 96.12 100 LEU A C 1
ATOM 731 O O . LEU A 1 100 ? 11.486 1.276 -9.786 1.00 96.12 100 LEU A O 1
ATOM 735 N N . GLY A 1 101 ? 9.754 2.689 -10.065 1.00 92.31 101 GLY A N 1
ATOM 736 C CA . GLY A 1 101 ? 10.603 3.816 -10.448 1.00 92.31 101 GLY A CA 1
ATOM 737 C C . GLY A 1 101 ? 11.283 4.425 -9.222 1.00 92.31 101 GLY A C 1
ATOM 738 O O . GLY A 1 101 ? 10.856 4.189 -8.095 1.00 92.31 101 GLY A O 1
ATOM 739 N N . ALA A 1 102 ? 12.335 5.216 -9.443 1.00 93.06 102 ALA A N 1
ATOM 740 C CA . ALA A 1 102 ? 13.135 5.796 -8.361 1.00 93.06 102 ALA A CA 1
ATOM 741 C C . ALA A 1 102 ? 12.287 6.609 -7.365 1.00 93.06 102 ALA A C 1
ATOM 743 O O . ALA A 1 102 ? 12.447 6.451 -6.161 1.00 93.06 102 ALA A O 1
ATOM 744 N N . ASP A 1 103 ? 11.323 7.384 -7.864 1.00 96.12 103 ASP A N 1
ATOM 745 C CA . ASP A 1 103 ? 10.444 8.222 -7.033 1.00 96.12 103 ASP A CA 1
ATOM 746 C C . ASP A 1 103 ? 9.382 7.418 -6.262 1.00 96.12 103 ASP A C 1
ATOM 748 O O . ASP A 1 103 ? 8.657 7.957 -5.431 1.00 96.12 103 ASP A O 1
ATOM 752 N N . GLY A 1 104 ? 9.256 6.123 -6.550 1.00 95.81 104 GLY A N 1
ATOM 753 C CA . GLY A 1 104 ? 8.385 5.198 -5.832 1.00 95.81 104 GLY A CA 1
ATOM 754 C C . GLY A 1 104 ? 9.111 4.462 -4.709 1.00 95.81 104 GLY A C 1
ATOM 755 O O . GLY A 1 104 ? 8.465 3.796 -3.914 1.00 95.81 104 GLY A O 1
ATOM 756 N N . ASP A 1 105 ? 10.437 4.548 -4.618 1.00 96.69 105 ASP A N 1
ATOM 757 C CA . ASP A 1 105 ? 11.190 3.870 -3.564 1.00 96.69 105 ASP A CA 1
ATOM 758 C C . ASP A 1 105 ? 10.963 4.551 -2.206 1.00 96.69 105 ASP A C 1
ATOM 760 O O . ASP A 1 105 ? 11.236 5.743 -2.039 1.00 96.69 105 ASP A O 1
ATOM 764 N N . GLY A 1 106 ? 10.446 3.804 -1.227 1.00 97.62 106 GLY A N 1
ATOM 765 C CA . GLY A 1 106 ? 10.382 4.262 0.154 1.00 97.62 106 GLY A CA 1
ATOM 766 C C . GLY A 1 106 ? 9.115 3.871 0.903 1.00 97.62 106 GLY A C 1
ATOM 767 O O . GLY A 1 106 ? 8.575 2.774 0.764 1.00 97.62 106 GLY A O 1
ATOM 768 N N . TRP A 1 107 ? 8.681 4.767 1.788 1.00 98.31 107 TRP A N 1
ATOM 769 C CA . TRP A 1 107 ? 7.562 4.528 2.692 1.00 98.31 107 TRP A CA 1
ATOM 770 C C . TRP A 1 107 ? 6.217 4.789 2.022 1.00 98.31 107 TRP A C 1
ATOM 772 O O . TRP A 1 107 ? 5.952 5.870 1.502 1.00 98.31 107 TRP A O 1
ATOM 782 N N . TYR A 1 108 ? 5.348 3.795 2.127 1.00 98.56 108 TYR A N 1
ATOM 783 C CA . TYR A 1 108 ? 3.951 3.841 1.750 1.00 98.56 108 TYR A CA 1
ATOM 784 C C . TYR A 1 108 ? 3.091 3.824 3.005 1.00 98.56 108 TYR A C 1
ATOM 786 O O . TYR A 1 108 ? 3.357 3.083 3.952 1.00 98.56 108 TYR A O 1
ATOM 794 N N . LYS A 1 109 ? 2.039 4.632 2.991 1.00 97.88 109 LYS A N 1
ATOM 795 C CA . LYS A 1 109 ? 1.032 4.750 4.039 1.00 97.88 109 LYS A CA 1
ATOM 796 C C . LYS A 1 109 ? -0.302 4.249 3.494 1.00 97.88 109 LYS A C 1
ATOM 798 O O . LYS A 1 109 ? -0.746 4.744 2.461 1.00 97.88 109 LYS A O 1
ATOM 803 N N . CYS A 1 110 ? -0.936 3.311 4.186 1.00 98.00 110 CYS A N 1
ATOM 804 C CA . CYS A 1 110 ? -2.302 2.876 3.916 1.00 98.00 110 CYS A CA 1
ATOM 805 C C . CYS A 1 110 ? -3.251 3.389 5.002 1.00 98.00 110 CYS A C 1
ATOM 807 O O . CYS A 1 110 ? -2.932 3.271 6.187 1.00 98.00 110 CYS A O 1
ATOM 809 N N . CYS A 1 111 ? -4.411 3.907 4.596 1.00 97.00 111 CYS A N 1
ATOM 810 C CA . CYS A 1 111 ? -5.468 4.402 5.473 1.00 97.00 111 CYS A CA 1
ATOM 811 C C . CYS A 1 111 ? -6.794 3.687 5.188 1.00 97.00 111 CYS A C 1
ATOM 813 O O . CYS A 1 111 ? -7.199 3.596 4.025 1.00 97.00 111 CYS A O 1
ATOM 815 N N . LEU A 1 112 ? -7.426 3.153 6.242 1.00 96.25 112 LEU A N 1
ATOM 816 C CA . LEU A 1 112 ? -8.732 2.483 6.201 1.00 96.25 112 LEU A CA 1
ATOM 817 C C . LEU A 1 112 ? -9.543 2.726 7.491 1.00 96.25 112 LEU A C 1
ATOM 819 O O . LEU A 1 112 ? -8.963 2.810 8.577 1.00 96.25 112 LEU A O 1
ATOM 823 N N . PRO A 1 113 ? -10.888 2.720 7.432 1.00 94.50 113 PRO A N 1
ATOM 824 C CA . PRO A 1 113 ? -11.738 2.515 6.255 1.00 94.50 113 PRO A CA 1
ATOM 825 C C . PRO A 1 113 ? -12.096 3.826 5.532 1.00 94.50 113 PRO A C 1
ATOM 827 O O . PRO A 1 113 ? -13.069 3.853 4.781 1.00 94.50 113 PRO A O 1
ATOM 830 N N . THR A 1 114 ? -11.370 4.905 5.821 1.00 95.25 114 THR A N 1
ATOM 831 C CA . THR A 1 114 ? -11.477 6.235 5.212 1.00 95.25 114 THR A CA 1
ATOM 832 C C . THR A 1 114 ? -10.119 6.634 4.627 1.00 95.25 114 THR A C 1
ATOM 834 O O . THR A 1 114 ? -9.125 5.915 4.764 1.00 95.25 114 THR A O 1
ATOM 837 N N . ASP A 1 115 ? -10.072 7.744 3.892 1.00 95.25 115 ASP A N 1
ATOM 838 C CA . ASP A 1 115 ? -8.820 8.248 3.330 1.00 95.25 115 ASP A CA 1
ATOM 839 C C . ASP A 1 115 ? -7.871 8.818 4.402 1.00 95.25 115 ASP A C 1
ATOM 841 O O . ASP A 1 115 ? -8.205 8.950 5.578 1.00 95.25 115 ASP A O 1
ATOM 845 N N . CYS A 1 116 ? -6.648 9.161 3.995 1.00 95.44 116 CYS A N 1
ATOM 846 C CA . CYS A 1 116 ? -5.618 9.619 4.923 1.00 95.44 116 CYS A CA 1
ATOM 847 C C . CYS A 1 116 ? -5.786 11.061 5.432 1.00 95.44 116 CYS A C 1
ATOM 849 O O . CYS A 1 116 ? -4.902 11.530 6.157 1.00 95.44 116 CYS A O 1
ATOM 851 N N . SER A 1 117 ? -6.832 11.781 5.016 1.00 94.75 117 SER A N 1
ATOM 852 C CA . SER A 1 117 ? -7.166 13.107 5.543 1.00 94.75 117 SER A CA 1
ATOM 853 C C . SER A 1 117 ? -8.032 13.031 6.802 1.00 94.75 117 SER A C 1
ATOM 855 O O . SER A 1 117 ? -8.004 13.963 7.606 1.00 94.75 117 SER A O 1
ATOM 857 N N . ASP A 1 118 ? -8.740 11.916 7.013 1.00 94.62 118 ASP A N 1
ATOM 858 C CA . ASP A 1 118 ? -9.485 11.654 8.242 1.00 94.62 118 ASP A CA 1
ATOM 859 C C . ASP A 1 118 ? -8.512 11.368 9.403 1.00 94.62 118 ASP A C 1
ATOM 861 O O . ASP A 1 118 ? -7.804 10.357 9.383 1.00 94.62 118 ASP A O 1
ATOM 865 N N . PRO A 1 119 ? -8.467 12.214 10.450 1.00 92.88 119 PRO A N 1
ATOM 866 C CA . PRO A 1 119 ? -7.564 12.016 11.581 1.00 92.88 119 PRO A CA 1
ATOM 867 C C . PRO A 1 119 ? -7.900 10.778 12.426 1.00 92.88 119 PRO A C 1
ATOM 869 O O . PRO A 1 119 ? -7.076 10.369 13.241 1.00 92.88 119 PRO A O 1
ATOM 872 N N . ASN A 1 120 ? -9.088 10.188 12.254 1.00 92.06 120 ASN A N 1
ATOM 873 C CA . ASN A 1 120 ? -9.535 9.010 12.997 1.00 92.06 120 ASN A CA 1
ATOM 874 C C . ASN A 1 120 ? -9.387 7.704 12.199 1.00 92.06 120 ASN A C 1
ATOM 876 O O . ASN A 1 120 ? -9.757 6.641 12.703 1.00 92.06 120 ASN A O 1
ATOM 880 N N . THR A 1 121 ? -8.862 7.755 10.967 1.00 94.56 121 THR A N 1
ATOM 881 C CA . THR A 1 121 ? -8.621 6.545 10.172 1.00 94.56 121 THR A CA 1
ATOM 882 C C . THR A 1 121 ? -7.534 5.674 10.805 1.00 94.56 121 THR A C 1
ATOM 884 O O . THR A 1 121 ? -6.591 6.160 11.431 1.00 94.56 121 THR A O 1
ATOM 887 N N . ASN A 1 122 ? -7.607 4.361 10.587 1.00 94.31 122 ASN A N 1
ATOM 888 C CA . ASN A 1 122 ? -6.503 3.470 10.926 1.00 94.31 122 ASN A CA 1
ATOM 889 C C . ASN A 1 122 ? -5.398 3.627 9.887 1.00 94.31 122 ASN A C 1
ATOM 891 O O . ASN A 1 122 ? -5.687 3.765 8.697 1.00 94.31 122 ASN A O 1
ATOM 895 N N . ILE A 1 123 ? -4.142 3.569 10.333 1.00 95.75 123 ILE A N 1
ATOM 896 C CA . ILE A 1 123 ? -2.971 3.778 9.482 1.00 95.75 123 ILE A CA 1
ATOM 897 C C . ILE A 1 123 ? -1.984 2.627 9.662 1.00 95.75 123 ILE A C 1
ATOM 899 O O . ILE A 1 123 ? -1.668 2.238 10.787 1.00 95.75 123 ILE A O 1
ATOM 903 N N . ILE A 1 124 ? -1.454 2.121 8.550 1.00 97.12 124 ILE A N 1
ATOM 904 C CA . ILE A 1 124 ? -0.318 1.197 8.542 1.00 97.12 124 ILE A CA 1
ATOM 905 C C . ILE A 1 124 ? 0.693 1.595 7.470 1.00 97.12 124 ILE A C 1
ATOM 907 O O . ILE A 1 124 ? 0.329 2.093 6.405 1.00 97.12 124 ILE A O 1
ATOM 911 N N . PHE A 1 125 ? 1.970 1.373 7.755 1.00 98.19 125 PHE A N 1
ATOM 912 C CA . PHE A 1 125 ? 3.083 1.701 6.878 1.00 98.19 125 PHE A CA 1
ATOM 913 C C . PHE A 1 125 ? 3.751 0.441 6.334 1.00 98.19 125 PHE A C 1
ATOM 915 O O . PHE A 1 125 ? 3.909 -0.553 7.046 1.00 98.19 125 PHE A O 1
ATOM 922 N N . ALA A 1 126 ? 4.200 0.518 5.086 1.00 98.38 126 ALA A N 1
ATOM 923 C CA . ALA A 1 126 ? 5.046 -0.469 4.429 1.00 98.38 126 ALA A CA 1
ATOM 924 C C . ALA A 1 126 ? 6.195 0.256 3.728 1.00 98.38 126 ALA A C 1
ATOM 926 O O . ALA A 1 126 ? 5.984 1.315 3.147 1.00 98.38 126 ALA A O 1
ATOM 927 N N . ASN A 1 127 ? 7.401 -0.296 3.751 1.00 98.44 127 ASN A N 1
ATOM 928 C CA . ASN A 1 127 ? 8.489 0.194 2.918 1.00 98.44 127 ASN A CA 1
ATOM 929 C C . ASN A 1 127 ? 8.558 -0.667 1.654 1.00 98.44 127 ASN A C 1
ATOM 931 O O . ASN A 1 127 ? 8.79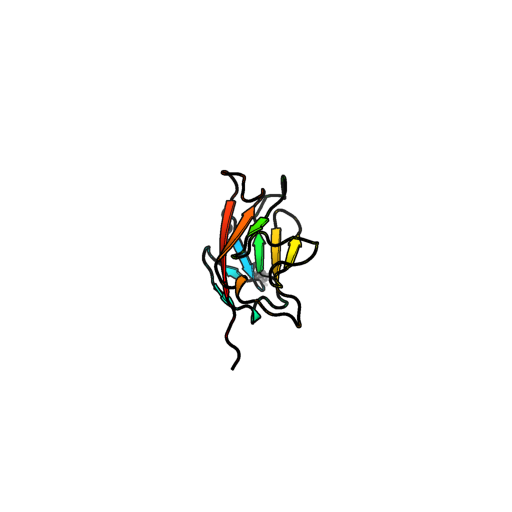9 -1.870 1.748 1.00 98.44 127 ASN A O 1
ATOM 935 N N . ILE A 1 128 ? 8.310 -0.070 0.491 1.00 98.19 128 ILE A N 1
ATOM 936 C CA . ILE A 1 128 ? 8.433 -0.741 -0.802 1.00 98.19 128 ILE A CA 1
ATOM 937 C C . ILE A 1 128 ? 9.662 -0.157 -1.485 1.00 98.19 128 ILE A C 1
ATOM 939 O O . ILE A 1 128 ? 9.715 1.045 -1.733 1.00 98.19 128 ILE A O 1
ATOM 943 N N . PHE A 1 129 ? 10.647 -0.999 -1.778 1.00 96.50 129 PHE A N 1
ATOM 944 C CA . PHE A 1 129 ? 11.942 -0.542 -2.278 1.00 96.50 129 PHE A CA 1
ATOM 945 C C . PHE A 1 129 ? 12.365 -1.295 -3.532 1.00 96.50 129 PHE A C 1
ATOM 947 O O . PHE A 1 129 ? 12.042 -2.468 -3.736 1.00 96.50 129 PHE A O 1
ATOM 954 N N . SER A 1 130 ? 13.130 -0.621 -4.379 1.00 93.94 130 SER A N 1
ATOM 955 C CA . SER A 1 130 ? 13.690 -1.190 -5.590 1.00 93.94 130 SER A CA 1
ATOM 956 C C . SER A 1 130 ? 14.830 -2.132 -5.221 1.00 93.94 130 SER A C 1
ATOM 958 O O . SER A 1 130 ? 15.897 -1.719 -4.753 1.00 93.94 130 SER A O 1
ATOM 960 N N . LYS A 1 131 ? 14.634 -3.438 -5.430 1.00 88.19 131 LYS A N 1
ATOM 961 C CA . LYS A 1 131 ? 15.729 -4.388 -5.257 1.00 88.19 131 LYS A CA 1
ATOM 962 C C . LYS A 1 131 ? 16.658 -4.255 -6.459 1.00 88.19 131 LYS A C 1
ATOM 964 O O . LYS A 1 131 ? 16.283 -4.622 -7.575 1.00 88.19 131 LYS A O 1
ATOM 969 N N . ARG A 1 132 ? 17.882 -3.755 -6.228 1.00 76.44 132 ARG A N 1
ATOM 970 C CA . ARG A 1 132 ? 18.930 -3.696 -7.261 1.00 76.44 132 ARG A CA 1
ATOM 971 C C . ARG A 1 132 ? 19.040 -5.051 -7.953 1.00 76.44 132 ARG A C 1
ATOM 973 O O . ARG A 1 132 ? 19.204 -6.084 -7.302 1.00 76.44 132 ARG A O 1
ATOM 980 N N . ARG A 1 133 ? 18.938 -5.019 -9.276 1.00 68.44 133 ARG A N 1
ATOM 981 C CA . ARG A 1 133 ? 19.137 -6.184 -10.132 1.00 68.44 133 ARG A CA 1
ATOM 982 C C . ARG A 1 133 ? 20.594 -6.192 -10.533 1.00 68.44 133 ARG A C 1
ATOM 984 O O . ARG A 1 133 ? 21.075 -5.188 -11.053 1.00 68.44 133 ARG A O 1
ATOM 991 N N . LEU A 1 134 ? 21.269 -7.278 -10.188 1.00 53.31 134 LEU A N 1
ATOM 992 C CA . LEU A 1 134 ? 22.578 -7.611 -10.732 1.00 53.31 134 LEU A CA 1
ATOM 993 C C . LEU A 1 134 ? 22.399 -8.190 -12.135 1.00 53.31 134 LEU A C 1
ATOM 995 O O . LEU A 1 134 ? 21.360 -8.863 -12.344 1.00 53.31 134 LEU A O 1
#

Secondary structure (DSSP, 8-state):
------------------SSS-EEEEETTEEE-TTEEEETTTSSSS-EEEEETT---SS--EEEETTEEEPBSS--BTTEEEEE-SSEEEEEEE-TT----GGG-EEEEEEESS-TT-TTSEEEEEEEE-----

Radius of gyration: 17.68 Å; chains: 1; bounding box: 40×66×39 Å

Sequence (134 aa):
MVLVIWLLSASEVISQCPPSSGIYLRHNGTCYPNGSYFPDNSIRPTPLQCALLGATLNGGGQWIGPNGTVPCDSGNNVNVQCTTGLGANLSVFINPPSYLGADGDGWYKCCLPTDCSDPNTNIIFANIFSKRRL

pLDDT: mean 87.79, std 15.47, range [41.0, 98.56]

Foldseek 3Di:
DDDPPPPPPPPPVQLPADPDFAKWKDWPSHIDAFAAEDEQVSQEVTWTKIFTPPAAQDAAKFKAALQGTADEPDDGDQQWHWYDDGGQMIIIGGYPPHTRDPSRFFKMKIWPSHYPVPPPTHIGIYGYHHDDDD

Organism: Amphimedon queenslandica (NCBI:txid400682)